Protein AF-A0A960JJ74-F1 (afdb_monomer)

Foldseek 3Di:
DEAQPAQQQLVQRLLCVLVVHPYGHDDDPPFDFDQDPVRDTHHGQPDPVRVVSVCVRSQKDKDQCLPPALLNVVVVCLQFQKKKAKFAQAGLVRAGHPRRDIGIWMWRDKDADSHQQGMKTWIWRNHPPIDIDIDGNVVSCVRGVRRRSMMMHHPVRNPDDD

pLDDT: mean 90.68, std 10.42, range [37.66, 98.12]

Structure (mmCIF, N/CA/C/O backbone):
data_AF-A0A960JJ74-F1
#
_entry.id   AF-A0A960JJ74-F1
#
loop_
_atom_site.group_PDB
_atom_site.id
_atom_site.type_symbol
_atom_site.label_atom_id
_atom_site.label_alt_id
_atom_site.label_comp_id
_atom_site.label_asym_id
_atom_site.label_entity_id
_atom_site.label_seq_id
_atom_site.pdbx_PDB_ins_code
_atom_site.Cartn_x
_atom_site.Cartn_y
_atom_site.Cartn_z
_atom_site.occupancy
_atom_site.B_iso_or_equiv
_atom_site.auth_seq_id
_atom_site.auth_comp_id
_atom_site.auth_asym_id
_atom_site.auth_atom_id
_atom_site.pdbx_PDB_model_num
ATOM 1 N N . LEU A 1 1 ? 6.345 -14.821 4.541 1.00 76.38 1 LEU A N 1
ATOM 2 C CA . LEU A 1 1 ? 6.332 -13.361 4.277 1.00 76.38 1 LEU A CA 1
ATOM 3 C C . LEU A 1 1 ? 7.270 -13.104 3.105 1.00 76.38 1 LEU A C 1
ATOM 5 O O . LEU A 1 1 ? 8.363 -13.658 3.123 1.00 76.38 1 LEU A O 1
ATOM 9 N N . VAL A 1 2 ? 6.835 -12.361 2.086 1.00 85.38 2 VAL A N 1
ATOM 10 C CA . VAL A 1 2 ? 7.604 -12.151 0.843 1.00 85.38 2 VAL A CA 1
ATOM 11 C C . VAL A 1 2 ? 8.464 -10.902 0.975 1.00 85.38 2 VAL A C 1
ATOM 13 O O . VAL A 1 2 ? 7.924 -9.817 1.129 1.00 85.38 2 VAL A O 1
ATOM 16 N N . ARG A 1 3 ? 9.789 -11.043 0.895 1.00 89.75 3 ARG A N 1
ATOM 17 C CA . ARG A 1 3 ? 10.733 -9.920 1.021 1.00 89.75 3 ARG A CA 1
ATOM 18 C C . ARG A 1 3 ? 10.862 -9.149 -0.289 1.00 89.75 3 ARG A C 1
ATOM 20 O O . ARG A 1 3 ? 10.840 -9.757 -1.359 1.00 89.75 3 ARG A O 1
ATOM 27 N N . ALA A 1 4 ? 11.041 -7.832 -0.202 1.00 87.31 4 ALA A N 1
ATOM 28 C CA . ALA A 1 4 ? 11.396 -7.028 -1.365 1.00 87.31 4 ALA A CA 1
ATOM 29 C C . ALA A 1 4 ? 12.768 -7.477 -1.904 1.00 87.31 4 ALA A C 1
ATOM 31 O O . ALA A 1 4 ? 13.688 -7.671 -1.105 1.00 87.31 4 ALA A O 1
ATOM 32 N N . PRO A 1 5 ? 12.927 -7.637 -3.230 1.00 85.56 5 PRO A N 1
ATOM 33 C CA . PRO A 1 5 ? 14.220 -7.968 -3.827 1.00 85.56 5 PRO A CA 1
ATOM 34 C C . PRO A 1 5 ? 15.323 -6.937 -3.533 1.00 85.56 5 PRO A C 1
ATOM 36 O O . PRO A 1 5 ? 16.489 -7.298 -3.437 1.00 85.56 5 PRO A O 1
ATOM 39 N N . ASP A 1 6 ? 14.948 -5.662 -3.404 1.00 86.56 6 ASP A N 1
ATOM 40 C CA . ASP A 1 6 ? 15.798 -4.542 -2.989 1.00 86.56 6 ASP A CA 1
ATOM 41 C C . ASP A 1 6 ? 14.915 -3.408 -2.415 1.00 86.56 6 ASP A C 1
ATOM 43 O O . ASP A 1 6 ? 13.682 -3.515 -2.473 1.00 86.56 6 ASP A O 1
ATOM 47 N N . PRO A 1 7 ? 15.498 -2.327 -1.854 1.00 85.06 7 PRO A N 1
ATOM 48 C CA . PRO A 1 7 ? 14.737 -1.240 -1.234 1.00 85.06 7 PRO A CA 1
ATOM 49 C C . PRO A 1 7 ? 13.720 -0.530 -2.141 1.00 85.06 7 PRO A C 1
ATOM 51 O O . PRO A 1 7 ? 12.770 0.051 -1.623 1.00 85.06 7 PRO A O 1
ATOM 54 N N . TYR A 1 8 ? 13.882 -0.592 -3.464 1.00 87.50 8 TYR A N 1
ATOM 55 C CA . TYR A 1 8 ? 13.081 0.147 -4.444 1.00 87.50 8 TYR A CA 1
ATOM 56 C C . TYR A 1 8 ? 11.942 -0.685 -5.036 1.00 87.50 8 TYR A C 1
ATOM 58 O O . TYR A 1 8 ? 11.037 -0.153 -5.674 1.00 87.50 8 TYR A O 1
ATOM 66 N N . ARG A 1 9 ? 11.956 -2.002 -4.806 1.00 91.44 9 ARG A N 1
ATOM 67 C CA . ARG A 1 9 ? 10.943 -2.948 -5.295 1.00 91.44 9 ARG A CA 1
ATOM 68 C C . ARG A 1 9 ? 9.963 -3.390 -4.207 1.00 91.44 9 ARG A C 1
ATOM 70 O O . ARG A 1 9 ? 9.542 -4.547 -4.170 1.00 91.44 9 ARG A O 1
ATOM 77 N N . CYS A 1 10 ? 9.558 -2.468 -3.332 1.00 93.88 10 CYS A N 1
ATOM 78 C CA . CYS A 1 10 ? 8.532 -2.726 -2.316 1.00 93.88 10 CYS A CA 1
ATOM 79 C C . CYS A 1 10 ? 7.187 -3.149 -2.930 1.00 93.88 10 CYS A C 1
ATOM 81 O O . CYS A 1 10 ? 6.534 -4.053 -2.408 1.00 93.88 10 CYS A O 1
ATOM 83 N N . TRP A 1 11 ? 6.830 -2.592 -4.093 1.00 95.31 11 TRP A N 1
ATOM 84 C CA . TRP A 1 11 ? 5.650 -2.967 -4.880 1.00 95.31 11 TRP A CA 1
ATOM 85 C C . TRP A 1 11 ? 5.609 -4.465 -5.212 1.00 95.31 11 TRP A C 1
ATOM 87 O O . TRP A 1 11 ? 4.545 -5.081 -5.163 1.00 95.31 11 TRP A O 1
ATOM 97 N N . ALA A 1 12 ? 6.763 -5.077 -5.499 1.00 95.12 12 ALA A N 1
ATOM 98 C CA . ALA A 1 12 ? 6.837 -6.468 -5.936 1.00 95.12 12 ALA A CA 1
ATOM 99 C C . ALA A 1 12 ? 6.461 -7.425 -4.804 1.00 95.12 12 ALA A C 1
ATOM 101 O O . ALA A 1 12 ? 5.704 -8.377 -4.991 1.00 95.12 12 ALA A O 1
ATOM 102 N N . ALA A 1 13 ? 6.985 -7.161 -3.612 1.00 95.38 13 ALA A N 1
ATOM 103 C CA . ALA A 1 13 ? 6.743 -7.975 -2.435 1.00 95.38 13 ALA A CA 1
ATOM 104 C C . ALA A 1 13 ? 5.393 -7.678 -1.772 1.00 95.38 13 ALA A C 1
ATOM 106 O O . ALA A 1 13 ? 4.677 -8.614 -1.413 1.00 95.38 13 ALA A O 1
ATOM 107 N N . SER A 1 14 ? 5.003 -6.404 -1.668 1.00 96.75 14 SER A N 1
ATOM 108 C CA . SER A 1 14 ? 3.684 -6.023 -1.149 1.00 96.75 14 SER A CA 1
ATOM 109 C C . SER A 1 14 ? 2.559 -6.528 -2.048 1.00 96.75 14 SER A C 1
ATOM 111 O O . SER A 1 14 ? 1.601 -7.112 -1.545 1.00 96.75 14 SER A O 1
ATOM 113 N N . GLY A 1 15 ? 2.706 -6.419 -3.373 1.00 96.69 15 GLY A N 1
ATOM 114 C CA . GLY A 1 15 ? 1.743 -6.976 -4.319 1.00 96.69 15 GLY A CA 1
ATOM 115 C C . GLY A 1 15 ? 1.657 -8.501 -4.230 1.00 96.69 15 GLY A C 1
ATOM 116 O O . GLY A 1 15 ? 0.562 -9.053 -4.165 1.00 96.69 15 GLY A O 1
ATOM 117 N N . ALA A 1 16 ? 2.795 -9.199 -4.140 1.00 95.50 16 ALA A N 1
ATOM 118 C CA . ALA A 1 16 ? 2.809 -10.649 -3.942 1.00 95.50 16 ALA A CA 1
ATOM 119 C C . ALA A 1 16 ? 2.091 -11.055 -2.649 1.00 95.50 16 ALA A C 1
ATOM 121 O O . ALA A 1 16 ? 1.278 -11.978 -2.651 1.00 95.50 16 ALA A O 1
ATOM 122 N N . MET A 1 17 ? 2.344 -10.336 -1.556 1.00 94.69 17 MET A N 1
ATOM 123 C CA . MET A 1 17 ? 1.716 -10.602 -0.269 1.00 94.69 17 MET A CA 1
ATOM 124 C C . MET A 1 17 ? 0.216 -10.287 -0.265 1.00 94.69 17 MET A C 1
ATOM 126 O O . MET A 1 17 ? -0.558 -11.055 0.318 1.00 94.69 17 MET A O 1
ATOM 130 N N . LEU A 1 18 ? -0.212 -9.218 -0.942 1.00 96.06 18 LEU A N 1
ATOM 131 C CA . LEU A 1 18 ? -1.630 -8.936 -1.152 1.00 96.06 18 LEU A CA 1
ATOM 132 C C . LEU A 1 18 ? -2.309 -10.082 -1.913 1.00 96.06 18 LEU A C 1
ATOM 134 O O . LEU A 1 18 ? -3.371 -10.529 -1.499 1.00 96.06 18 LEU A O 1
ATOM 138 N N . LEU A 1 19 ? -1.673 -10.602 -2.964 1.00 94.44 19 LEU A N 1
ATOM 139 C CA . LEU A 1 19 ? -2.195 -11.696 -3.795 1.00 94.44 19 LEU A CA 1
ATOM 140 C C . LEU A 1 19 ? -2.001 -13.100 -3.196 1.00 94.44 19 LEU A C 1
ATOM 142 O O . LEU A 1 19 ? -2.348 -14.085 -3.842 1.00 94.44 19 LEU A O 1
ATOM 146 N N . GLY A 1 20 ? -1.389 -13.224 -2.013 1.00 92.12 20 GLY A N 1
ATOM 147 C CA . GLY A 1 20 ? -1.101 -14.526 -1.399 1.00 92.12 20 GLY A CA 1
ATOM 148 C C . GLY A 1 20 ? -0.064 -15.374 -2.144 1.00 92.12 20 GLY A C 1
ATOM 149 O O . GLY A 1 20 ? -0.061 -16.593 -2.005 1.00 92.12 20 GLY A O 1
ATOM 150 N N . ARG A 1 21 ? 0.823 -14.753 -2.925 1.00 92.50 21 ARG A N 1
ATOM 151 C CA . ARG A 1 21 ? 1.902 -15.434 -3.654 1.00 92.50 21 ARG A CA 1
ATOM 152 C C . ARG A 1 21 ? 3.136 -15.621 -2.769 1.00 92.50 21 ARG A C 1
ATOM 154 O O . ARG A 1 21 ? 3.401 -14.818 -1.879 1.00 92.50 21 ARG A O 1
ATOM 161 N N . GLY A 1 22 ? 3.911 -16.673 -3.040 1.00 90.88 22 GLY A N 1
ATOM 162 C CA . GLY A 1 22 ? 5.142 -16.995 -2.302 1.00 90.88 22 GLY A CA 1
ATOM 163 C C . GLY A 1 22 ? 6.399 -16.253 -2.774 1.00 90.88 22 GLY A C 1
ATOM 164 O O . GLY A 1 22 ? 7.404 -16.268 -2.068 1.00 90.88 22 GLY A O 1
ATOM 165 N N . ALA A 1 23 ? 6.351 -15.595 -3.936 1.00 92.62 23 ALA A N 1
ATOM 166 C CA . ALA A 1 23 ? 7.496 -14.932 -4.561 1.00 92.62 23 ALA A CA 1
ATOM 167 C C . ALA A 1 23 ? 7.150 -13.496 -5.002 1.00 92.62 23 ALA A C 1
ATOM 169 O O . ALA A 1 23 ? 5.986 -13.246 -5.332 1.00 92.62 23 ALA A O 1
ATOM 170 N N . PRO A 1 24 ? 8.128 -12.564 -5.023 1.00 94.56 24 PRO A N 1
ATOM 171 C CA . PRO A 1 24 ? 7.916 -11.194 -5.487 1.00 94.56 24 PRO A CA 1
ATOM 172 C C . PRO A 1 24 ? 7.370 -11.142 -6.915 1.00 94.56 24 PRO A C 1
ATOM 174 O O . PRO A 1 24 ? 7.723 -11.965 -7.758 1.00 94.56 24 PRO A O 1
ATOM 177 N N . LEU A 1 25 ? 6.528 -10.148 -7.190 1.00 94.81 25 LEU A N 1
ATOM 178 C CA . LEU A 1 25 ? 5.998 -9.923 -8.530 1.00 94.81 25 LEU A CA 1
ATOM 179 C C . LEU A 1 25 ? 7.092 -9.474 -9.506 1.00 94.81 25 LEU A C 1
ATOM 181 O O . LEU A 1 25 ? 8.035 -8.769 -9.144 1.00 94.81 25 LEU A O 1
ATOM 185 N N . SER A 1 26 ? 6.939 -9.865 -10.768 1.00 92.62 26 SER A N 1
ATOM 186 C CA . SER A 1 26 ? 7.743 -9.346 -11.870 1.00 92.62 26 SER A CA 1
ATOM 187 C C . SER A 1 26 ? 7.240 -7.970 -12.303 1.00 92.62 26 SER A C 1
ATOM 189 O O . SER A 1 26 ? 6.129 -7.557 -11.964 1.00 92.62 26 SER A O 1
ATOM 191 N N . ARG A 1 27 ? 8.047 -7.250 -13.089 1.00 91.62 27 ARG A N 1
ATOM 192 C CA . ARG A 1 27 ? 7.577 -6.010 -13.713 1.00 91.62 27 ARG A CA 1
ATOM 193 C C . ARG A 1 27 ? 6.375 -6.290 -14.605 1.00 91.62 27 ARG A C 1
ATOM 195 O O . ARG A 1 27 ? 6.302 -7.326 -15.265 1.00 91.62 27 ARG A O 1
ATOM 202 N N . THR A 1 28 ? 5.466 -5.332 -14.609 1.00 91.56 28 THR A N 1
ATOM 203 C CA . THR A 1 28 ? 4.202 -5.409 -15.325 1.00 91.56 28 THR A CA 1
ATOM 204 C C . THR A 1 28 ? 4.302 -4.667 -16.658 1.00 91.56 28 THR A C 1
ATOM 206 O O . THR A 1 28 ? 4.709 -3.504 -16.659 1.00 91.56 28 THR A O 1
ATOM 209 N N . PRO A 1 29 ? 3.924 -5.282 -17.792 1.00 92.94 29 PRO A N 1
ATOM 210 C CA . PRO A 1 29 ? 3.804 -4.583 -19.069 1.00 92.94 29 PRO A CA 1
ATOM 211 C C . PRO A 1 29 ? 2.889 -3.351 -18.980 1.00 92.94 29 PRO A C 1
ATOM 213 O O . PRO A 1 29 ? 1.822 -3.405 -18.377 1.00 92.94 29 PRO A O 1
ATOM 216 N N . GLY A 1 30 ? 3.304 -2.232 -19.579 1.00 93.50 30 GLY A N 1
ATOM 217 C CA . GLY A 1 30 ? 2.522 -0.986 -19.613 1.00 93.50 30 GLY A CA 1
ATOM 218 C C . GLY A 1 30 ? 2.532 -0.155 -18.321 1.00 93.50 30 GLY A C 1
ATOM 219 O O . GLY A 1 30 ? 2.033 0.975 -18.331 1.00 93.50 30 GLY A O 1
ATOM 220 N N . VAL A 1 31 ? 3.122 -0.675 -17.240 1.00 96.31 31 VAL A N 1
ATOM 221 C CA . VAL A 1 31 ? 3.399 0.063 -16.001 1.00 96.31 31 VAL A CA 1
ATOM 222 C C . VAL A 1 31 ? 4.769 0.726 -16.107 1.00 96.31 31 VAL A C 1
ATOM 224 O O . VAL A 1 31 ? 5.767 0.088 -16.442 1.00 96.31 31 VAL A O 1
ATOM 227 N N . ASN A 1 32 ? 4.810 2.015 -15.799 1.00 95.31 32 ASN A N 1
ATOM 228 C CA . ASN A 1 32 ? 6.024 2.808 -15.747 1.00 95.31 32 ASN A CA 1
ATOM 229 C C . ASN A 1 32 ? 6.798 2.479 -14.468 1.00 95.31 32 ASN A C 1
ATOM 231 O O . ASN A 1 32 ? 6.260 2.541 -13.359 1.00 95.31 32 ASN A O 1
ATOM 235 N N . PHE A 1 33 ? 8.075 2.155 -14.638 1.00 93.38 33 PHE A N 1
ATOM 236 C CA . PHE A 1 33 ? 9.024 1.982 -13.547 1.00 93.38 33 PHE A CA 1
ATOM 237 C C . PHE A 1 33 ? 10.063 3.092 -13.623 1.00 93.38 33 PHE A C 1
ATOM 239 O O . PHE A 1 33 ? 10.545 3.437 -14.700 1.00 93.38 33 PHE A O 1
ATOM 246 N N . GLU A 1 34 ? 10.391 3.644 -12.468 1.00 88.94 34 GLU A N 1
ATOM 247 C CA . GLU A 1 34 ? 11.366 4.704 -12.315 1.00 88.94 34 GLU A CA 1
ATOM 248 C C . GLU A 1 34 ? 12.783 4.144 -12.432 1.00 88.94 34 GLU A C 1
ATOM 250 O O . GLU A 1 34 ? 13.144 3.110 -11.846 1.00 88.94 34 GLU A O 1
ATOM 255 N N . THR A 1 35 ? 13.594 4.881 -13.183 1.00 82.19 35 THR A N 1
ATOM 256 C CA . THR A 1 35 ? 15.040 4.716 -13.240 1.00 82.19 35 THR A CA 1
ATOM 257 C C . THR A 1 35 ? 15.654 5.681 -12.246 1.00 82.19 35 THR A C 1
ATOM 259 O O . THR A 1 35 ? 15.479 6.893 -12.358 1.00 82.19 35 THR A O 1
ATOM 262 N N . GLN A 1 36 ? 16.385 5.156 -11.273 1.00 71.06 36 GLN A N 1
ATOM 263 C CA . GLN A 1 36 ? 17.130 6.000 -10.353 1.00 71.06 36 GLN A CA 1
ATOM 264 C C . GLN A 1 36 ? 18.309 6.683 -11.048 1.00 71.06 36 GLN A C 1
ATOM 266 O O . GLN A 1 36 ? 18.812 6.159 -12.044 1.00 71.06 36 GLN A O 1
ATOM 271 N N . PRO A 1 37 ? 18.842 7.777 -10.473 1.00 68.88 37 PRO A N 1
ATOM 272 C CA . PRO A 1 37 ? 20.053 8.427 -10.979 1.00 68.88 37 PRO A CA 1
ATOM 273 C C . PRO A 1 37 ? 21.256 7.481 -11.129 1.00 68.88 37 PRO A C 1
ATOM 275 O O . PRO A 1 37 ? 22.096 7.68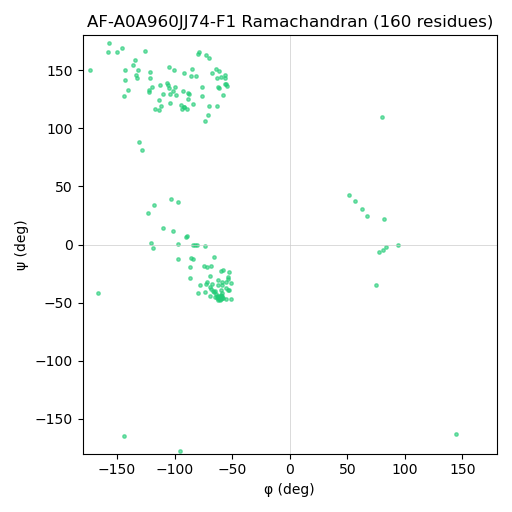1 -11.997 1.00 68.88 37 PRO A O 1
ATOM 278 N N . SER A 1 38 ? 21.320 6.418 -10.320 1.00 69.75 38 SER A N 1
ATOM 279 C CA . SER A 1 38 ? 22.335 5.358 -10.395 1.00 69.75 38 SER A CA 1
ATOM 280 C C . SER A 1 38 ? 22.165 4.396 -11.583 1.00 69.75 38 SER A C 1
ATOM 282 O O . SER A 1 38 ? 22.944 3.457 -11.723 1.00 69.75 38 SER A O 1
ATOM 284 N N . GLY A 1 39 ? 21.129 4.571 -12.409 1.00 71.31 39 GLY A N 1
ATOM 285 C CA . GLY A 1 39 ? 20.754 3.661 -13.497 1.00 71.31 39 GLY A CA 1
ATOM 286 C C . GLY A 1 39 ? 19.946 2.441 -13.042 1.00 71.31 39 GLY A C 1
ATOM 287 O O . GLY A 1 39 ? 19.464 1.672 -13.874 1.00 71.31 39 GLY A O 1
ATOM 288 N N . VAL A 1 40 ? 19.749 2.257 -11.731 1.00 72.94 40 VAL A N 1
ATOM 289 C CA . VAL A 1 40 ? 18.935 1.162 -11.194 1.00 72.94 40 VAL A CA 1
ATOM 290 C C . VAL A 1 40 ? 17.463 1.430 -11.489 1.00 72.94 40 VAL A C 1
ATOM 292 O O . VAL A 1 40 ? 16.842 2.325 -10.916 1.00 72.94 40 VAL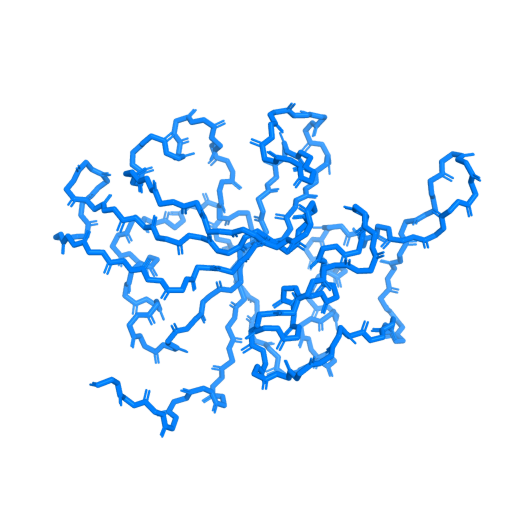 A O 1
ATOM 295 N N . VAL A 1 41 ? 16.881 0.617 -12.365 1.00 75.06 41 VAL A N 1
ATOM 296 C CA . VAL A 1 41 ? 15.436 0.613 -12.607 1.00 75.06 41 VAL A CA 1
ATOM 297 C C . VAL A 1 41 ? 14.779 -0.269 -11.551 1.00 75.06 41 VAL A C 1
ATOM 299 O O . VAL A 1 41 ? 15.076 -1.464 -11.459 1.00 75.06 41 VAL A O 1
ATOM 302 N N . GLY A 1 42 ? 13.871 0.277 -10.750 1.00 80.25 42 GLY A N 1
ATOM 303 C CA . GLY A 1 42 ? 13.305 -0.499 -9.644 1.00 80.25 42 GLY A CA 1
ATOM 304 C C . GLY A 1 42 ? 12.071 0.107 -9.007 1.00 80.25 42 GLY A C 1
ATOM 305 O O . GLY A 1 42 ? 11.125 -0.639 -8.752 1.00 80.25 42 GLY A O 1
ATOM 306 N N . GLY A 1 43 ? 12.069 1.427 -8.807 1.00 87.50 43 GLY A N 1
ATOM 307 C CA . GLY A 1 43 ? 10.902 2.153 -8.311 1.00 87.50 43 GLY A CA 1
ATOM 308 C C . GLY A 1 43 ? 9.728 2.007 -9.271 1.00 87.50 43 GLY A C 1
ATOM 309 O O . GLY A 1 43 ? 9.921 1.824 -10.471 1.00 87.50 43 GLY A O 1
ATOM 310 N N . ILE A 1 44 ? 8.510 2.038 -8.753 1.00 91.88 44 ILE A N 1
ATOM 311 C CA . ILE A 1 44 ? 7.303 2.152 -9.574 1.00 91.88 44 ILE A CA 1
ATOM 312 C C . ILE A 1 44 ? 6.859 3.612 -9.534 1.00 91.88 44 ILE A C 1
ATOM 314 O O . ILE A 1 44 ? 6.871 4.199 -8.456 1.00 91.88 44 ILE A O 1
ATOM 318 N N . ASP A 1 45 ? 6.484 4.190 -10.678 1.00 92.75 45 ASP A N 1
ATOM 319 C CA . ASP A 1 45 ? 5.869 5.524 -10.698 1.00 92.75 45 ASP A CA 1
ATOM 320 C C . ASP A 1 45 ? 4.543 5.451 -9.934 1.00 92.75 45 ASP A C 1
ATOM 322 O O . ASP A 1 45 ? 3.638 4.690 -10.285 1.00 92.75 45 ASP A O 1
ATOM 326 N N . ASN A 1 46 ? 4.444 6.236 -8.866 1.00 92.06 46 ASN A N 1
ATOM 327 C CA . ASN A 1 46 ? 3.345 6.151 -7.910 1.00 92.06 46 ASN A CA 1
ATOM 328 C C . ASN A 1 46 ? 2.148 7.036 -8.267 1.00 92.06 46 ASN A C 1
ATOM 330 O O . ASN A 1 46 ? 1.205 7.152 -7.478 1.00 92.06 46 ASN A O 1
ATOM 334 N N . SER A 1 47 ? 2.152 7.665 -9.444 1.00 94.62 47 SER A N 1
ATOM 335 C CA . SER A 1 47 ? 1.000 8.399 -9.950 1.00 94.62 47 SER A CA 1
ATOM 336 C C . SER A 1 47 ? -0.237 7.500 -10.015 1.00 94.62 47 SER A C 1
ATOM 338 O O . SER A 1 47 ? -0.173 6.318 -10.355 1.00 94.62 47 SER A O 1
ATOM 340 N N . HIS A 1 48 ? -1.406 8.072 -9.710 1.00 95.50 48 HIS A N 1
ATOM 341 C CA . HIS A 1 48 ? -2.675 7.333 -9.726 1.00 95.50 48 HIS A CA 1
ATOM 342 C C . HIS A 1 48 ? -2.928 6.620 -11.059 1.00 95.50 48 HIS A C 1
ATOM 344 O O . HIS A 1 48 ? -3.410 5.493 -11.069 1.00 95.50 48 HIS A O 1
ATOM 350 N N . ALA A 1 49 ? -2.586 7.253 -12.184 1.00 96.94 49 ALA A N 1
ATOM 351 C CA . ALA A 1 49 ? -2.769 6.657 -13.503 1.00 96.94 49 ALA A CA 1
ATOM 352 C C . ALA A 1 49 ? -1.881 5.420 -13.707 1.00 96.94 49 ALA A C 1
ATOM 354 O O . ALA A 1 49 ? -2.341 4.421 -14.254 1.00 96.94 49 ALA A O 1
ATOM 355 N N . ASN A 1 50 ? -0.624 5.461 -13.259 1.00 97.31 50 ASN A N 1
ATOM 356 C CA . ASN A 1 50 ? 0.285 4.332 -13.400 1.00 97.31 50 ASN A CA 1
ATOM 357 C C . ASN A 1 50 ? -0.059 3.183 -12.442 1.00 97.31 50 ASN A C 1
ATOM 359 O O . ASN A 1 50 ? -0.077 2.016 -12.835 1.00 97.31 50 ASN A O 1
ATOM 363 N N . MET A 1 51 ? -0.409 3.521 -11.203 1.00 97.44 51 MET A N 1
ATOM 364 C CA . MET A 1 51 ? -0.787 2.540 -10.189 1.00 97.44 51 MET A CA 1
ATOM 365 C C . MET A 1 51 ? -2.130 1.863 -10.483 1.00 97.44 51 MET A C 1
ATOM 367 O O . MET A 1 51 ? -2.304 0.699 -10.126 1.00 97.44 51 MET A O 1
ATOM 371 N N . GLN A 1 52 ? -3.040 2.526 -11.208 1.00 98.12 52 GLN A N 1
ATOM 372 C CA . GLN A 1 52 ? -4.241 1.875 -11.735 1.00 98.12 52 GLN A CA 1
ATOM 373 C C . GLN A 1 52 ? -3.880 0.765 -12.732 1.00 98.12 52 GLN A C 1
ATOM 375 O O . GLN A 1 52 ? -4.361 -0.349 -12.579 1.00 98.12 52 GLN A O 1
ATOM 380 N N . LYS A 1 53 ? -2.957 1.009 -13.675 1.00 98.00 53 LYS A N 1
ATOM 381 C CA . LYS A 1 53 ? -2.495 -0.033 -14.616 1.00 98.00 53 LYS A CA 1
ATOM 382 C C . LYS A 1 53 ? -1.875 -1.229 -13.893 1.00 98.00 53 LYS A C 1
ATOM 384 O O . LYS A 1 53 ? -2.068 -2.374 -14.296 1.00 98.00 53 LYS A O 1
ATOM 389 N N . PHE A 1 54 ? -1.118 -0.964 -12.824 1.00 97.69 54 PHE A N 1
ATOM 390 C CA . PHE A 1 54 ? -0.560 -2.016 -11.976 1.00 97.69 54 PHE A CA 1
ATOM 391 C C . PHE A 1 54 ? -1.663 -2.847 -11.315 1.00 97.69 54 PHE A C 1
ATOM 393 O O . PHE A 1 54 ? -1.580 -4.075 -11.314 1.00 97.69 54 PHE A O 1
ATOM 400 N N . ALA A 1 55 ? -2.690 -2.186 -10.776 1.00 97.62 55 ALA A N 1
ATOM 401 C CA . ALA A 1 55 ? -3.831 -2.855 -10.171 1.00 97.62 55 ALA A CA 1
ATOM 402 C C . ALA A 1 55 ? -4.592 -3.710 -11.198 1.00 97.62 55 ALA A C 1
ATOM 404 O O . ALA A 1 55 ? -4.810 -4.895 -10.948 1.00 97.62 55 ALA A O 1
ATOM 405 N N . ASP A 1 56 ? -4.890 -3.144 -12.370 1.00 97.12 56 ASP A N 1
ATOM 406 C CA . ASP A 1 56 ? -5.623 -3.807 -13.452 1.00 97.12 56 ASP A CA 1
ATOM 407 C C . ASP A 1 56 ? -4.913 -5.085 -13.915 1.00 97.12 56 ASP A C 1
ATOM 409 O O . ASP A 1 56 ? -5.532 -6.140 -14.016 1.00 97.12 56 ASP A O 1
ATOM 413 N N . TYR A 1 57 ? -3.593 -5.033 -14.123 1.00 97.06 57 TYR A N 1
ATOM 414 C CA . TYR A 1 57 ? -2.824 -6.200 -14.567 1.00 97.06 57 TYR A CA 1
ATOM 415 C C . TYR A 1 57 ? -2.849 -7.373 -13.576 1.00 97.06 57 TYR A C 1
ATOM 417 O O . TYR A 1 57 ? -2.718 -8.532 -13.970 1.00 97.06 57 TYR A O 1
ATOM 425 N N . TYR A 1 58 ? -2.967 -7.085 -12.279 1.00 95.88 58 TYR A N 1
ATOM 426 C CA . TYR A 1 58 ? -2.965 -8.099 -11.227 1.00 95.88 58 TYR A CA 1
ATOM 427 C C . TYR A 1 58 ? -4.363 -8.439 -10.690 1.00 95.88 58 TYR A C 1
ATOM 429 O O . TYR A 1 58 ? -4.458 -9.130 -9.669 1.00 95.88 58 TYR A O 1
ATOM 437 N N . ASP A 1 59 ? -5.433 -7.996 -11.357 1.00 95.12 59 ASP A N 1
ATOM 438 C CA . ASP A 1 59 ? -6.822 -8.119 -10.894 1.00 95.12 59 ASP A CA 1
ATOM 439 C C . ASP A 1 59 ? -7.018 -7.588 -9.457 1.00 95.12 59 ASP A C 1
ATOM 441 O O . ASP A 1 59 ? -7.656 -8.220 -8.601 1.00 95.12 59 ASP A O 1
ATOM 445 N N . MET A 1 60 ? -6.399 -6.449 -9.154 1.00 96.62 60 MET A N 1
ATOM 446 C CA . MET A 1 60 ? -6.601 -5.719 -7.907 1.00 96.62 60 MET A CA 1
ATOM 447 C C . MET A 1 60 ? -7.556 -4.554 -8.145 1.00 96.62 60 MET A C 1
ATOM 449 O O . MET A 1 60 ? -7.550 -3.930 -9.202 1.00 96.62 60 MET A O 1
ATOM 453 N N . THR A 1 61 ? -8.302 -4.184 -7.113 1.00 96.88 61 THR A N 1
ATOM 454 C CA . THR A 1 61 ? -8.984 -2.892 -7.089 1.00 96.88 61 THR A CA 1
ATOM 455 C C . THR A 1 61 ? -8.086 -1.878 -6.402 1.00 96.88 61 THR A C 1
ATOM 457 O O . THR A 1 61 ? -7.594 -2.151 -5.308 1.00 96.88 61 THR A O 1
ATOM 460 N N . MET A 1 62 ? -7.908 -0.703 -7.009 1.00 97.12 62 MET A N 1
ATOM 461 C CA . MET A 1 62 ? -7.283 0.460 -6.379 1.00 97.12 62 MET A CA 1
ATOM 462 C C . MET A 1 62 ? -8.347 1.508 -6.043 1.00 97.12 62 MET A C 1
ATOM 464 O O . MET A 1 62 ? -9.230 1.793 -6.848 1.00 97.12 62 MET A O 1
ATOM 468 N N . ILE A 1 63 ? -8.236 2.122 -4.868 1.00 95.62 63 ILE A N 1
ATOM 469 C CA . ILE A 1 63 ? -9.009 3.301 -4.479 1.00 95.62 63 ILE A CA 1
ATOM 470 C C . ILE A 1 63 ? -8.041 4.453 -4.196 1.00 95.62 63 ILE A C 1
ATOM 472 O O . ILE A 1 63 ? -7.035 4.276 -3.502 1.00 95.62 63 ILE A O 1
ATOM 476 N N . LYS A 1 64 ? -8.372 5.647 -4.703 1.00 94.50 64 LYS A N 1
ATOM 477 C CA . LYS A 1 64 ? -7.760 6.913 -4.271 1.00 94.50 64 LYS A CA 1
ATOM 478 C C . LYS A 1 64 ? -8.309 7.249 -2.886 1.00 94.50 64 LYS A C 1
ATOM 480 O O . LYS A 1 64 ? -9.494 7.549 -2.750 1.00 94.50 64 LYS A O 1
ATOM 485 N N . ALA A 1 65 ? -7.490 7.073 -1.859 1.00 90.62 65 ALA A N 1
ATOM 486 C CA . ALA A 1 65 ? -7.956 6.954 -0.480 1.00 90.62 65 ALA A CA 1
ATOM 487 C C . ALA A 1 65 ? -7.321 8.002 0.445 1.00 90.62 65 ALA A C 1
ATOM 489 O O . ALA A 1 65 ? -7.216 7.783 1.656 1.00 90.62 65 ALA A O 1
ATOM 490 N N . GLU A 1 66 ? -6.916 9.161 -0.092 1.00 89.25 66 GLU A N 1
ATOM 491 C CA . GLU A 1 66 ? -6.220 10.205 0.675 1.00 89.25 66 GLU A CA 1
ATOM 492 C C . GLU A 1 66 ? -6.982 10.620 1.947 1.00 89.25 66 GLU A C 1
ATOM 494 O O . GLU A 1 66 ? -6.369 10.952 2.968 1.00 89.25 66 GLU A O 1
ATOM 499 N N . TYR A 1 67 ? -8.312 10.519 1.891 1.00 84.50 67 TYR A N 1
ATOM 500 C CA . TYR A 1 67 ?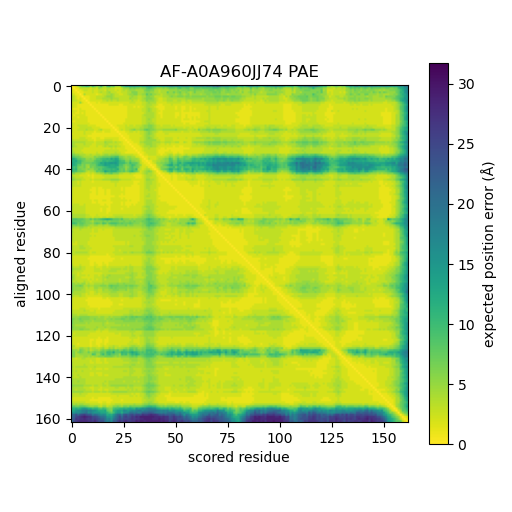 -9.246 10.908 2.945 1.00 84.50 67 TYR A CA 1
ATOM 501 C C . TYR A 1 67 ? -9.945 9.731 3.641 1.00 84.50 67 TYR A C 1
ATOM 503 O O . TYR A 1 67 ? -10.924 9.954 4.348 1.00 84.50 67 TYR A O 1
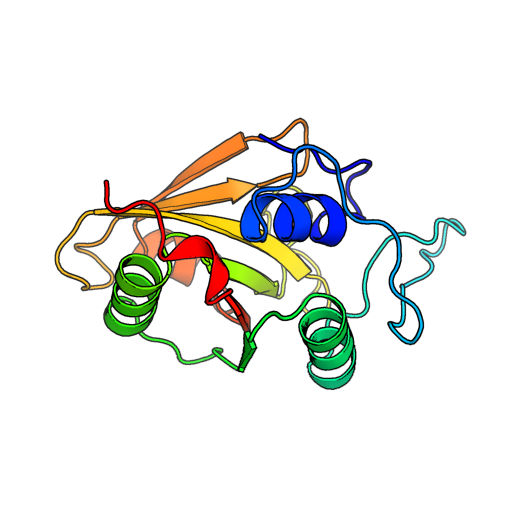ATOM 511 N N . PHE A 1 68 ? -9.472 8.490 3.471 1.00 92.12 68 PHE A N 1
ATOM 512 C CA . PHE A 1 68 ? -10.040 7.352 4.202 1.00 92.12 68 PHE A CA 1
ATOM 513 C C . PHE A 1 68 ? -9.951 7.571 5.717 1.00 92.12 68 PHE A C 1
ATOM 515 O O . PHE A 1 68 ? -8.882 7.864 6.268 1.00 92.12 68 PHE A O 1
ATOM 522 N N . SER A 1 69 ? -11.085 7.401 6.395 1.00 93.62 69 SER A N 1
ATOM 523 C CA . SER A 1 69 ? -11.134 7.369 7.852 1.00 93.62 69 SER A CA 1
ATOM 524 C C . SER A 1 69 ? -10.543 6.062 8.391 1.00 93.62 69 SER A C 1
ATOM 526 O O . SER A 1 69 ? -10.396 5.071 7.669 1.00 93.62 69 SER A O 1
ATOM 528 N N . CYS A 1 70 ? -10.214 6.044 9.686 1.00 95.94 70 CYS A N 1
ATOM 529 C CA . CYS A 1 70 ? -9.748 4.826 10.350 1.00 95.94 70 CYS A CA 1
ATOM 530 C C . CYS A 1 70 ? -10.803 3.711 10.253 1.00 95.94 70 CYS A C 1
ATOM 532 O O . CYS A 1 70 ? -10.487 2.602 9.823 1.00 95.94 70 CYS A O 1
ATOM 534 N N . LEU A 1 71 ? -12.068 4.040 10.534 1.00 96.50 71 LEU A N 1
ATOM 535 C CA . LEU A 1 71 ? -13.190 3.111 10.441 1.00 96.50 71 LEU A CA 1
ATOM 536 C C . LEU A 1 71 ? -13.371 2.541 9.028 1.00 96.50 71 LEU A C 1
ATOM 538 O O . LEU A 1 71 ? -13.561 1.334 8.885 1.00 96.50 71 LEU A O 1
ATOM 542 N N . GLN A 1 72 ? -13.275 3.370 7.981 1.00 95.44 72 GLN A N 1
ATOM 543 C CA . GLN A 1 72 ? -13.344 2.896 6.593 1.00 95.44 72 GLN A CA 1
ATOM 544 C C . GLN A 1 72 ? -12.210 1.914 6.293 1.00 95.44 72 GLN A C 1
ATOM 546 O O . GLN A 1 72 ? -12.458 0.822 5.789 1.00 95.44 72 GLN A O 1
ATOM 551 N N . LEU A 1 73 ? -10.974 2.260 6.663 1.00 95.31 73 LEU A N 1
ATOM 552 C CA . LEU A 1 73 ? -9.812 1.407 6.421 1.00 95.31 73 LEU A CA 1
ATOM 553 C C . LEU A 1 73 ? -9.929 0.051 7.136 1.00 95.31 73 LEU A C 1
ATOM 555 O O . LEU A 1 73 ? -9.669 -0.991 6.540 1.00 95.31 73 LEU A O 1
ATOM 559 N N . VAL A 1 74 ? -10.351 0.055 8.401 1.00 95.81 74 VAL A N 1
ATOM 560 C CA . VAL A 1 74 ? -10.562 -1.168 9.188 1.00 95.81 74 VAL A CA 1
ATOM 561 C C . VAL A 1 74 ? -11.719 -1.997 8.624 1.00 95.81 74 VAL A C 1
ATOM 563 O O . VAL A 1 74 ? -11.598 -3.215 8.523 1.00 95.81 74 VAL A O 1
ATOM 566 N N . THR A 1 75 ? -12.804 -1.354 8.187 1.00 94.88 75 THR A N 1
ATOM 567 C CA . THR A 1 75 ? -13.938 -2.031 7.540 1.00 94.88 75 THR A CA 1
ATOM 568 C C . THR A 1 75 ? -13.501 -2.755 6.269 1.00 94.88 75 THR A C 1
ATOM 570 O O . THR A 1 75 ? -13.826 -3.928 6.087 1.00 94.88 75 THR A O 1
ATOM 573 N N . GLU A 1 76 ? -12.722 -2.099 5.405 1.00 94.44 76 GLU A N 1
ATOM 574 C CA . GLU A 1 76 ? -12.209 -2.741 4.192 1.00 94.44 76 GLU A CA 1
ATOM 575 C C . GLU A 1 76 ? -11.198 -3.853 4.516 1.00 94.44 76 GLU A C 1
ATOM 577 O O . GLU A 1 76 ? -11.196 -4.893 3.853 1.00 94.44 76 GLU A O 1
ATOM 582 N N . LEU A 1 77 ? -10.394 -3.707 5.578 1.00 95.06 77 LEU A N 1
ATOM 583 C CA . LEU A 1 77 ? -9.517 -4.784 6.039 1.00 95.06 77 LEU A CA 1
ATOM 584 C C . LEU A 1 77 ? -10.332 -6.013 6.457 1.00 95.06 77 LEU A C 1
ATOM 586 O O . LEU A 1 77 ? -10.003 -7.118 6.035 1.00 95.06 77 LEU A O 1
ATOM 590 N N . TYR A 1 78 ? -11.401 -5.843 7.239 1.00 92.62 78 TYR A N 1
ATOM 591 C CA . TYR A 1 78 ? -12.270 -6.957 7.630 1.00 92.62 78 TYR A CA 1
ATOM 592 C C . TYR A 1 78 ? -12.948 -7.622 6.427 1.00 92.62 78 TYR A C 1
ATOM 594 O O . TYR A 1 78 ? -13.116 -8.839 6.412 1.00 92.62 78 TYR A O 1
ATOM 602 N N . ARG A 1 79 ? -13.305 -6.848 5.396 1.00 92.56 79 ARG A N 1
ATOM 603 C CA . ARG A 1 79 ? -13.957 -7.365 4.181 1.00 92.56 79 ARG A CA 1
ATOM 604 C C . ARG A 1 79 ? -13.028 -8.160 3.267 1.00 92.56 79 ARG A C 1
ATOM 606 O O . ARG A 1 79 ? -13.495 -9.083 2.597 1.00 92.56 79 ARG A O 1
ATOM 613 N N . TYR A 1 80 ? -11.751 -7.787 3.189 1.00 93.31 80 TYR A N 1
ATOM 614 C CA . TYR A 1 80 ? -10.813 -8.347 2.204 1.00 93.31 80 TYR A CA 1
ATOM 615 C C . TYR A 1 80 ? -9.610 -9.073 2.818 1.00 93.31 80 TYR A C 1
ATOM 617 O O . TYR A 1 80 ? -8.773 -9.614 2.093 1.00 93.31 80 TYR A O 1
ATOM 625 N N . GLY A 1 81 ? -9.494 -9.082 4.146 1.00 92.12 81 GLY A N 1
ATOM 626 C CA . GLY A 1 81 ? -8.444 -9.741 4.926 1.00 92.12 81 GLY A CA 1
ATOM 627 C C . GLY A 1 81 ? -7.083 -9.037 4.897 1.00 92.12 81 GLY A C 1
ATOM 628 O O . GLY A 1 81 ? -6.361 -9.051 5.892 1.00 92.12 81 GLY A O 1
ATOM 629 N N . ARG A 1 82 ? -6.702 -8.421 3.772 1.00 94.75 82 ARG A N 1
ATOM 630 C CA . ARG A 1 82 ? -5.452 -7.661 3.604 1.00 94.75 82 ARG A CA 1
ATOM 631 C C . ARG A 1 82 ? -5.693 -6.456 2.714 1.00 94.75 82 ARG A C 1
ATOM 633 O O . ARG A 1 82 ? -6.367 -6.576 1.693 1.00 94.75 82 ARG A O 1
ATOM 640 N N . LEU A 1 83 ? -5.060 -5.342 3.058 1.00 97.44 83 LEU A N 1
ATOM 641 C CA . LEU A 1 83 ? -5.024 -4.144 2.224 1.00 97.44 83 LEU A CA 1
ATOM 642 C C . LEU A 1 83 ? -3.573 -3.788 1.935 1.00 97.44 83 LEU A C 1
ATOM 644 O O . LEU A 1 83 ? -2.767 -3.712 2.858 1.00 97.44 83 LEU A O 1
ATOM 648 N N . MET A 1 84 ? -3.223 -3.541 0.680 1.00 98.00 84 MET A N 1
ATOM 649 C CA . MET A 1 84 ? -1.945 -2.909 0.365 1.00 98.00 84 MET A CA 1
ATOM 650 C C . MET A 1 84 ? -2.131 -1.397 0.414 1.00 98.00 84 MET A C 1
ATOM 652 O O . MET A 1 84 ? -3.069 -0.867 -0.177 1.00 98.00 84 MET A O 1
ATOM 656 N N . LEU A 1 85 ? -1.258 -0.707 1.136 1.00 97.75 85 LEU A N 1
ATOM 657 C CA . LEU A 1 85 ? -1.275 0.743 1.275 1.00 97.75 85 LEU A CA 1
ATOM 658 C C . LEU A 1 85 ? -0.076 1.306 0.527 1.00 97.75 85 LEU A C 1
ATOM 660 O O . LEU A 1 85 ? 1.048 0.864 0.766 1.00 97.75 85 LEU A O 1
ATOM 664 N N . ASN A 1 86 ? -0.311 2.291 -0.333 1.00 97.19 86 ASN A N 1
ATOM 665 C CA . ASN A 1 86 ? 0.750 3.166 -0.803 1.00 97.19 86 ASN A CA 1
ATOM 666 C C . ASN A 1 86 ? 0.818 4.393 0.113 1.00 97.19 86 ASN A C 1
ATOM 668 O O . ASN A 1 86 ? -0.155 5.145 0.216 1.00 97.19 86 ASN A O 1
ATOM 672 N N . ILE A 1 87 ? 1.952 4.578 0.786 1.00 95.75 87 ILE A N 1
ATOM 673 C CA . ILE A 1 87 ? 2.186 5.694 1.702 1.00 95.75 87 ILE A CA 1
ATOM 674 C C . ILE A 1 87 ? 3.090 6.706 1.009 1.00 95.75 87 ILE A C 1
ATOM 676 O O . ILE A 1 87 ? 4.219 6.372 0.662 1.00 95.75 87 ILE A O 1
ATOM 680 N N . LYS A 1 88 ? 2.627 7.950 0.858 1.00 94.25 88 LYS A N 1
ATOM 681 C CA . LYS A 1 88 ? 3.400 9.015 0.198 1.00 94.25 88 LYS A CA 1
ATOM 682 C C . LYS A 1 88 ? 4.243 9.820 1.198 1.00 94.25 88 LYS A C 1
ATOM 684 O O . LYS A 1 88 ? 3.809 10.043 2.330 1.00 94.25 88 LYS A O 1
ATOM 689 N N . GLY A 1 89 ? 5.406 10.302 0.765 1.00 92.88 89 GLY A N 1
ATOM 690 C CA . GLY A 1 89 ? 6.342 11.098 1.560 1.00 92.88 89 GLY A CA 1
ATOM 691 C C . GLY A 1 89 ? 7.261 10.276 2.464 1.00 92.88 89 GLY A C 1
ATOM 692 O O . GLY A 1 89 ? 7.728 10.792 3.481 1.00 92.88 89 GLY A O 1
ATOM 693 N N . ILE A 1 90 ? 7.471 8.991 2.158 1.00 92.94 90 ILE A N 1
ATOM 694 C CA . ILE A 1 90 ? 8.306 8.094 2.968 1.00 92.94 90 ILE A CA 1
ATOM 695 C C . ILE A 1 90 ? 9.219 7.231 2.104 1.00 92.94 90 ILE A C 1
ATOM 697 O O . ILE A 1 90 ? 8.889 6.917 0.965 1.00 92.94 90 ILE A O 1
ATOM 701 N N . ASN A 1 91 ? 10.336 6.796 2.683 1.00 91.00 91 ASN A N 1
ATOM 702 C CA . ASN A 1 91 ? 11.237 5.826 2.064 1.00 91.00 91 ASN A CA 1
ATOM 703 C C . ASN A 1 91 ? 10.952 4.381 2.525 1.00 91.00 91 ASN A C 1
ATOM 705 O O . ASN A 1 91 ? 10.077 4.114 3.355 1.00 91.00 91 ASN A O 1
ATOM 709 N N . SER A 1 92 ? 11.768 3.441 2.040 1.00 90.00 92 SER A N 1
ATOM 710 C CA . SER A 1 92 ? 11.666 2.005 2.331 1.00 90.00 92 SER A CA 1
ATOM 711 C C . SER A 1 92 ? 11.794 1.626 3.814 1.00 90.00 92 SER A C 1
ATOM 713 O O . SER A 1 92 ? 11.326 0.564 4.231 1.00 90.00 92 SER A O 1
ATOM 715 N N . ASN A 1 93 ? 12.424 2.479 4.625 1.00 89.50 93 ASN A N 1
ATOM 716 C CA . ASN A 1 93 ? 12.594 2.282 6.066 1.00 89.50 93 ASN A CA 1
ATOM 717 C C . ASN A 1 93 ? 11.434 2.881 6.875 1.00 89.50 93 ASN A C 1
ATOM 719 O O . ASN A 1 93 ? 11.485 2.906 8.103 1.00 89.50 93 ASN A O 1
ATOM 723 N N . MET A 1 94 ? 10.384 3.364 6.201 1.00 90.69 94 MET A N 1
ATOM 724 C CA . MET A 1 94 ? 9.266 4.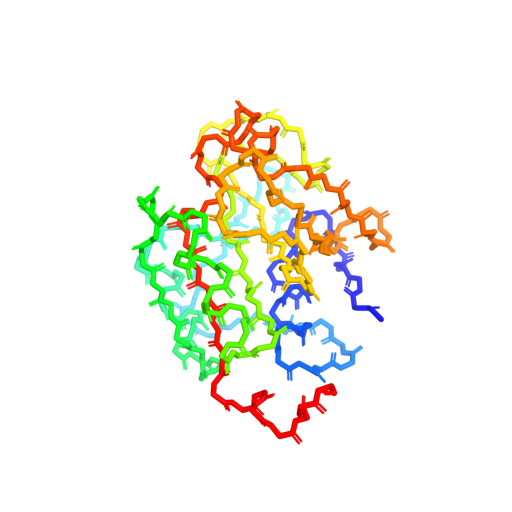079 6.812 1.00 90.69 94 MET A CA 1
ATOM 725 C C . MET A 1 94 ? 9.717 5.312 7.604 1.00 90.69 94 MET A C 1
ATOM 727 O O . MET A 1 94 ? 9.164 5.635 8.659 1.00 90.69 94 MET A O 1
ATOM 731 N N . THR A 1 95 ? 10.719 6.033 7.110 1.00 91.25 95 THR A N 1
ATOM 732 C CA . THR A 1 95 ? 11.042 7.373 7.607 1.00 91.25 95 THR A CA 1
ATOM 733 C C . THR A 1 95 ? 10.573 8.424 6.609 1.00 91.25 95 THR A C 1
ATOM 735 O O . THR A 1 95 ? 10.415 8.130 5.424 1.00 91.25 95 THR A O 1
ATOM 738 N N . ALA A 1 96 ? 10.279 9.628 7.109 1.00 90.62 96 ALA A N 1
ATOM 739 C CA . ALA A 1 96 ? 9.885 10.749 6.263 1.00 90.62 96 ALA A CA 1
ATOM 740 C C . ALA A 1 96 ? 10.970 11.009 5.205 1.00 90.62 96 ALA A C 1
ATOM 742 O O . ALA A 1 96 ? 12.161 10.931 5.511 1.00 90.62 96 ALA A O 1
ATOM 743 N N . SER A 1 97 ? 10.542 11.276 3.976 1.00 91.12 97 SER A N 1
ATOM 744 C CA . SER A 1 97 ? 11.406 11.456 2.808 1.00 91.12 97 SER A CA 1
ATOM 745 C C . SER A 1 97 ? 10.836 12.538 1.884 1.00 91.12 97 SER A C 1
ATOM 747 O O . SER A 1 97 ? 9.971 13.313 2.302 1.00 91.12 97 SER A O 1
ATOM 749 N N . ASN A 1 98 ? 11.314 12.615 0.638 1.00 89.94 98 ASN A N 1
ATOM 750 C CA . ASN A 1 98 ? 10.789 13.548 -0.352 1.00 89.94 98 ASN A CA 1
ATOM 751 C C . ASN A 1 98 ? 9.262 13.350 -0.514 1.00 89.94 98 ASN A C 1
ATOM 753 O O . ASN A 1 98 ? 8.806 12.206 -0.543 1.00 89.94 98 ASN A O 1
ATOM 757 N N . PRO A 1 99 ? 8.455 14.425 -0.618 1.00 88.50 99 PRO A N 1
ATOM 758 C CA . PRO A 1 99 ? 7.014 14.329 -0.848 1.00 88.50 99 PRO A CA 1
ATOM 759 C C . PRO A 1 99 ? 6.583 13.474 -2.042 1.00 88.50 99 PRO A C 1
ATOM 761 O O . PRO A 1 99 ? 5.438 13.020 -2.039 1.00 88.50 99 PRO A O 1
ATOM 764 N N . ASP A 1 100 ? 7.448 13.283 -3.037 1.00 87.00 100 ASP A N 1
ATOM 765 C CA . ASP A 1 100 ? 7.193 12.445 -4.210 1.00 87.00 100 ASP A CA 1
ATOM 766 C C . ASP A 1 100 ? 7.554 10.973 -3.995 1.00 87.00 100 ASP A C 1
ATOM 768 O O . ASP A 1 100 ? 6.985 10.111 -4.670 1.00 87.00 100 ASP A O 1
ATOM 772 N N . ASP A 1 101 ? 8.389 10.668 -2.997 1.00 89.31 101 ASP A N 1
ATOM 773 C CA . ASP A 1 101 ? 8.687 9.291 -2.618 1.00 89.31 101 ASP A CA 1
ATOM 774 C C . ASP A 1 101 ? 7.430 8.606 -2.094 1.00 89.31 101 ASP A C 1
ATOM 776 O O . ASP A 1 101 ? 6.541 9.215 -1.482 1.00 89.31 101 ASP A O 1
ATOM 780 N N . SER A 1 102 ? 7.366 7.295 -2.275 1.00 93.44 102 SER A N 1
ATOM 781 C CA . SER A 1 102 ? 6.344 6.501 -1.624 1.00 93.44 102 SER A CA 1
ATOM 782 C C . SER A 1 102 ? 6.824 5.088 -1.346 1.00 93.44 102 SER A C 1
ATOM 784 O O . SER A 1 102 ? 7.840 4.631 -1.876 1.00 93.44 102 SER A O 1
ATOM 786 N N . HIS A 1 103 ? 6.082 4.388 -0.497 1.00 95.25 103 HIS A N 1
ATOM 787 C CA . HIS A 1 103 ? 6.419 3.031 -0.113 1.00 95.25 103 HIS A CA 1
ATOM 788 C C . HIS A 1 103 ? 5.164 2.187 0.064 1.00 95.25 103 HIS A C 1
ATOM 790 O O . HIS A 1 103 ? 4.248 2.557 0.806 1.00 95.25 103 HIS A O 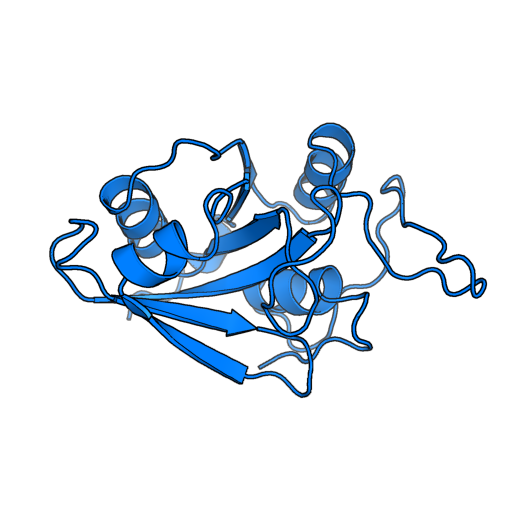1
ATOM 796 N N . LEU A 1 104 ? 5.137 1.031 -0.604 1.00 96.94 104 LEU A N 1
ATOM 797 C CA . LEU A 1 104 ? 4.030 0.090 -0.508 1.00 96.94 104 LEU A CA 1
ATOM 798 C C . LEU A 1 104 ? 4.239 -0.888 0.644 1.00 96.94 104 LEU A C 1
ATOM 800 O O . LEU A 1 104 ? 5.219 -1.636 0.681 1.00 96.94 104 LEU A O 1
ATOM 804 N N . VAL A 1 105 ? 3.252 -0.950 1.530 1.00 97.25 105 VAL A N 1
ATOM 805 C CA . VAL A 1 105 ? 3.174 -1.875 2.670 1.00 97.25 105 VAL A CA 1
ATOM 806 C C . VAL A 1 105 ? 1.857 -2.646 2.628 1.00 97.25 105 VAL A C 1
ATOM 808 O O . VAL A 1 105 ? 0.939 -2.268 1.906 1.00 97.25 105 VAL A O 1
ATOM 811 N N . VAL A 1 106 ? 1.723 -3.714 3.416 1.00 97.69 106 VAL A N 1
ATOM 812 C CA . VAL A 1 106 ? 0.458 -4.464 3.518 1.00 97.69 106 VAL A CA 1
ATOM 813 C C . VAL A 1 106 ? -0.085 -4.394 4.935 1.00 97.69 106 VAL A C 1
ATOM 815 O O . VAL A 1 106 ? 0.521 -4.913 5.864 1.00 97.69 106 VAL A O 1
ATOM 818 N N . MET A 1 107 ? -1.250 -3.788 5.117 1.00 97.12 107 MET A N 1
ATOM 819 C CA . MET A 1 107 ? -2.018 -3.895 6.348 1.00 97.12 107 MET A CA 1
ATOM 820 C C . MET A 1 107 ? -2.581 -5.313 6.471 1.00 97.12 107 MET A C 1
ATOM 822 O O . MET A 1 107 ? -3.323 -5.783 5.607 1.00 97.12 107 MET A O 1
ATOM 826 N N . ILE A 1 108 ? -2.187 -5.996 7.543 1.00 95.50 108 ILE A N 1
ATOM 827 C CA . ILE A 1 108 ? -2.494 -7.414 7.800 1.00 95.50 108 ILE A CA 1
ATOM 828 C C . ILE A 1 108 ? -3.272 -7.642 9.093 1.00 95.50 108 ILE A C 1
ATOM 830 O O . ILE A 1 108 ? -3.512 -8.782 9.476 1.00 95.50 108 ILE A O 1
ATOM 834 N N . GLY A 1 109 ? -3.607 -6.571 9.803 1.00 96.00 109 GLY A N 1
ATOM 835 C CA . GLY A 1 109 ? -4.331 -6.660 11.057 1.00 96.00 109 GLY A CA 1
ATOM 836 C C . GLY A 1 109 ? -4.726 -5.290 11.576 1.00 96.00 109 GLY A C 1
ATOM 837 O O . GLY A 1 109 ? -4.035 -4.295 11.343 1.00 96.00 109 GLY A O 1
ATOM 838 N N . ALA A 1 110 ? -5.835 -5.267 12.301 1.00 97.00 110 ALA A N 1
ATOM 839 C CA . ALA A 1 110 ? -6.276 -4.147 13.108 1.00 97.00 110 ALA A CA 1
ATOM 840 C C . ALA A 1 110 ? -6.934 -4.681 14.382 1.00 97.00 110 ALA A C 1
ATOM 842 O O . ALA A 1 110 ? -7.515 -5.766 14.380 1.00 97.00 110 ALA A O 1
ATOM 843 N N . ARG A 1 111 ? -6.842 -3.915 15.466 1.00 95.75 111 ARG A N 1
ATOM 844 C CA . ARG A 1 111 ? -7.570 -4.148 16.714 1.00 95.75 111 ARG A CA 1
ATOM 845 C C . ARG A 1 111 ? -8.017 -2.805 17.270 1.00 95.75 111 ARG A C 1
ATOM 847 O O . ARG A 1 111 ? -7.198 -1.893 17.356 1.00 95.75 111 ARG A O 1
ATOM 854 N N . GLY A 1 112 ? -9.276 -2.710 17.681 1.00 93.88 112 GLY A N 1
ATOM 855 C CA . GLY A 1 112 ? -9.837 -1.502 18.275 1.00 93.88 112 GLY A CA 1
ATOM 856 C C . GLY A 1 112 ? -11.290 -1.289 17.884 1.00 93.88 112 GLY A C 1
ATOM 857 O O . GLY A 1 112 ? -11.954 -2.207 17.412 1.00 93.88 112 GLY A O 1
ATOM 858 N N . ASP A 1 113 ? -11.747 -0.063 18.091 1.00 93.81 113 ASP A N 1
ATOM 859 C CA . ASP A 1 113 ? -13.118 0.419 17.901 1.00 93.81 113 ASP A CA 1
ATOM 860 C C . ASP A 1 113 ? -13.347 1.127 16.551 1.00 93.81 113 ASP A C 1
ATOM 862 O O . ASP A 1 113 ? -14.455 1.570 16.266 1.00 93.81 113 ASP A O 1
ATOM 866 N N . GLY A 1 114 ? -12.318 1.234 15.706 1.00 93.38 114 GLY A N 1
ATOM 867 C CA . GLY A 1 114 ? -12.375 1.983 14.448 1.00 93.38 114 GLY A CA 1
ATOM 868 C C . GLY A 1 114 ? -12.115 3.485 14.607 1.00 93.38 114 GLY A C 1
ATOM 869 O O . GLY A 1 114 ? -12.033 4.190 13.599 1.00 93.38 114 GLY A O 1
ATOM 870 N N . GLU A 1 115 ? -11.907 3.975 15.833 1.00 97.00 115 GLU A N 1
ATOM 871 C CA . GLU A 1 115 ? -11.513 5.356 16.091 1.00 97.00 115 GLU A CA 1
ATOM 872 C C . GLU A 1 115 ? -9.989 5.523 15.994 1.00 97.00 115 GLU A C 1
ATOM 874 O O . GLU A 1 115 ? -9.236 4.632 16.409 1.00 97.00 115 GLU A O 1
ATOM 879 N N . PRO A 1 116 ? -9.474 6.674 15.506 1.00 94.75 116 PRO A N 1
ATOM 880 C CA . PRO A 1 116 ? -8.038 6.874 15.308 1.00 94.75 116 PRO A CA 1
ATOM 881 C C . PRO A 1 116 ? -7.177 6.583 16.543 1.00 94.75 116 PRO A C 1
ATOM 883 O O . PRO A 1 116 ? -6.076 6.047 16.413 1.00 94.75 116 PRO A O 1
ATOM 886 N N . ARG A 1 117 ? -7.656 6.953 17.737 1.00 94.69 117 ARG A N 1
ATOM 887 C CA . ARG A 1 117 ? -6.930 6.762 19.004 1.00 94.69 117 ARG A CA 1
ATOM 888 C C . ARG A 1 117 ? -7.169 5.390 19.640 1.00 94.69 117 ARG A C 1
ATOM 890 O O . ARG A 1 117 ? -6.270 4.906 20.318 1.00 94.69 117 ARG A O 1
ATOM 897 N N . GLY A 1 118 ? -8.332 4.778 19.411 1.00 96.31 118 GLY A N 1
ATOM 898 C CA . GLY A 1 118 ? -8.690 3.457 19.941 1.00 96.31 118 GLY A CA 1
ATOM 899 C C . GLY A 1 118 ? -8.218 2.288 19.070 1.00 96.31 118 GLY A C 1
ATOM 900 O O . GLY A 1 118 ? -8.215 1.141 19.515 1.00 96.31 118 GLY A O 1
ATOM 901 N N . THR A 1 119 ? -7.756 2.565 17.847 1.00 97.94 119 THR A N 1
ATOM 902 C CA . THR A 1 119 ? -7.350 1.540 16.882 1.00 97.94 119 THR A CA 1
ATOM 903 C C . THR A 1 119 ? -5.838 1.419 16.750 1.00 97.94 119 THR A C 1
ATOM 905 O O . THR A 1 119 ? -5.125 2.385 16.483 1.00 97.94 119 THR A O 1
ATOM 908 N N . THR A 1 120 ? -5.347 0.188 16.851 1.00 98.12 120 THR A N 1
ATOM 909 C CA . THR A 1 120 ? -3.988 -0.219 16.481 1.00 98.12 120 THR A CA 1
ATOM 910 C C . THR A 1 120 ? -4.024 -1.010 15.184 1.00 98.12 120 THR A C 1
ATOM 912 O O . THR A 1 120 ? -4.884 -1.871 15.010 1.00 98.12 120 THR A O 1
ATOM 915 N N . ILE A 1 121 ? -3.081 -0.743 14.280 1.00 97.12 121 ILE A N 1
ATOM 916 C CA . ILE A 1 121 ? -2.946 -1.466 13.011 1.00 97.12 121 ILE A CA 1
ATOM 917 C C . ILE A 1 121 ? -1.570 -2.119 12.907 1.00 97.12 121 ILE A C 1
ATOM 919 O O . ILE A 1 121 ? -0.577 -1.602 13.424 1.00 97.12 121 ILE A O 1
ATOM 923 N N . THR A 1 122 ? -1.516 -3.257 12.220 1.00 97.25 122 THR A N 1
ATOM 924 C CA . THR A 1 122 ? -0.280 -3.975 11.908 1.00 97.25 122 THR A CA 1
ATOM 925 C C . THR A 1 122 ? -0.018 -3.908 10.412 1.00 97.25 122 THR A C 1
ATOM 927 O O . THR A 1 122 ? -0.795 -4.414 9.599 1.00 97.25 122 THR A O 1
ATOM 930 N N . LEU A 1 123 ? 1.115 -3.309 10.060 1.00 96.69 123 LEU A N 1
ATOM 931 C CA . LEU A 1 123 ? 1.621 -3.181 8.704 1.00 96.69 123 LEU A CA 1
ATOM 932 C C . LEU A 1 123 ? 2.779 -4.153 8.497 1.00 96.69 123 LEU A C 1
ATOM 934 O O . LEU A 1 123 ? 3.683 -4.252 9.321 1.00 96.69 123 LEU A O 1
ATOM 938 N N . TYR A 1 124 ? 2.778 -4.851 7.375 1.00 96.38 124 TYR A N 1
ATOM 939 C CA . TYR A 1 124 ? 3.936 -5.547 6.852 1.00 96.38 124 TYR A CA 1
ATOM 940 C C . TYR A 1 124 ? 4.726 -4.608 5.940 1.00 96.38 124 TYR A C 1
ATOM 942 O O . TYR A 1 124 ? 4.224 -4.195 4.894 1.00 96.38 124 TYR A O 1
ATOM 950 N N . ASN A 1 125 ? 5.961 -4.301 6.328 1.00 95.00 125 ASN A N 1
ATOM 951 C CA . ASN A 1 125 ? 6.931 -3.617 5.485 1.00 95.00 125 ASN A CA 1
ATOM 952 C C . ASN A 1 125 ? 7.796 -4.674 4.773 1.00 95.00 125 ASN A C 1
ATOM 954 O O . ASN A 1 125 ? 8.517 -5.400 5.462 1.00 95.00 125 ASN A O 1
ATOM 958 N N . PRO A 1 126 ? 7.763 -4.777 3.431 1.00 92.62 126 PRO A N 1
ATOM 959 C CA . PRO A 1 126 ? 8.545 -5.777 2.704 1.00 92.62 126 PRO A CA 1
ATOM 960 C C . PRO A 1 126 ? 10.049 -5.470 2.619 1.00 92.62 126 PRO A C 1
ATOM 962 O O . PRO A 1 126 ? 10.833 -6.374 2.318 1.00 92.62 126 PRO A O 1
ATOM 965 N N . SER A 1 127 ? 10.458 -4.220 2.844 1.00 88.44 127 SER A N 1
ATOM 966 C CA . SER A 1 127 ? 11.853 -3.784 2.728 1.00 88.44 127 SER A CA 1
ATOM 967 C C . SER A 1 127 ? 12.680 -4.165 3.962 1.00 88.44 127 SER A C 1
ATOM 969 O O . SER A 1 127 ? 12.138 -4.542 5.001 1.00 88.44 127 SER A O 1
ATOM 971 N N . GLY A 1 128 ? 14.014 -4.123 3.841 1.00 76.44 128 GLY A N 1
ATOM 972 C CA . GLY A 1 128 ? 14.928 -4.345 4.973 1.00 76.44 128 GLY A CA 1
ATOM 973 C C . GLY A 1 128 ? 14.854 -5.745 5.602 1.00 76.44 128 GLY A C 1
ATOM 974 O O . GLY A 1 128 ? 15.059 -5.890 6.800 1.00 76.44 128 GLY A O 1
ATOM 975 N N . GLY A 1 129 ? 14.520 -6.779 4.821 1.00 73.62 129 GLY A N 1
ATOM 976 C CA . GLY A 1 129 ? 14.381 -8.157 5.315 1.00 73.62 129 GLY A CA 1
ATOM 977 C C . GLY A 1 129 ? 12.954 -8.565 5.702 1.00 73.62 129 GLY A C 1
ATOM 978 O O . GLY A 1 129 ? 12.729 -9.733 6.030 1.00 73.62 129 GLY A O 1
ATOM 979 N N . GLY A 1 130 ? 11.979 -7.661 5.574 1.00 81.19 130 GLY A N 1
ATOM 980 C CA . GLY A 1 130 ? 10.570 -7.941 5.828 1.00 81.19 130 GLY A CA 1
ATOM 981 C C . GLY A 1 130 ? 10.234 -7.905 7.319 1.00 81.19 130 GLY A C 1
ATOM 982 O O . GLY A 1 130 ? 10.598 -8.815 8.059 1.00 81.19 130 GLY A O 1
ATOM 983 N N . GLY A 1 131 ? 9.490 -6.889 7.753 1.00 88.81 131 GLY A N 1
ATOM 984 C CA . GLY A 1 131 ? 9.155 -6.666 9.160 1.00 88.81 131 GLY A CA 1
ATOM 985 C C . GLY A 1 131 ? 7.683 -6.331 9.377 1.00 88.81 131 GLY A C 1
ATOM 986 O O . GLY A 1 131 ? 6.986 -5.897 8.460 1.00 88.81 131 GLY A O 1
ATOM 987 N N . LYS A 1 132 ? 7.202 -6.534 10.606 1.00 93.88 132 LYS A N 1
ATOM 988 C CA . LYS A 1 132 ? 5.885 -6.054 11.038 1.00 93.88 132 LYS A CA 1
ATOM 989 C C . LYS A 1 132 ? 6.063 -4.790 11.870 1.00 93.88 132 LYS A C 1
ATOM 991 O O . LYS A 1 132 ? 6.866 -4.774 12.796 1.00 93.88 132 LYS A O 1
ATOM 996 N N . VAL A 1 133 ? 5.285 -3.765 11.558 1.00 93.19 133 VAL A N 1
ATOM 997 C CA . VAL A 1 133 ? 5.174 -2.530 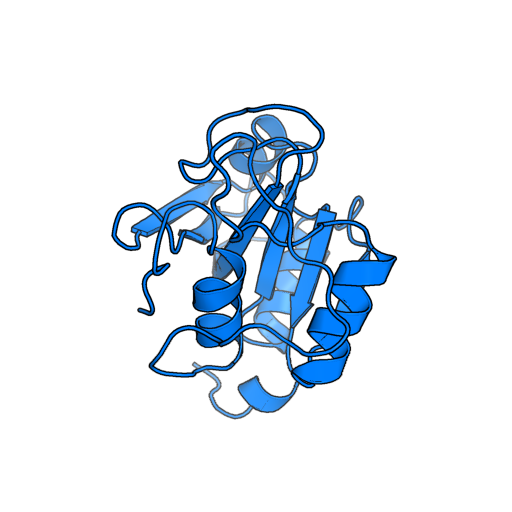12.332 1.00 93.19 133 VAL A CA 1
ATOM 998 C C . VAL A 1 133 ? 3.760 -2.479 12.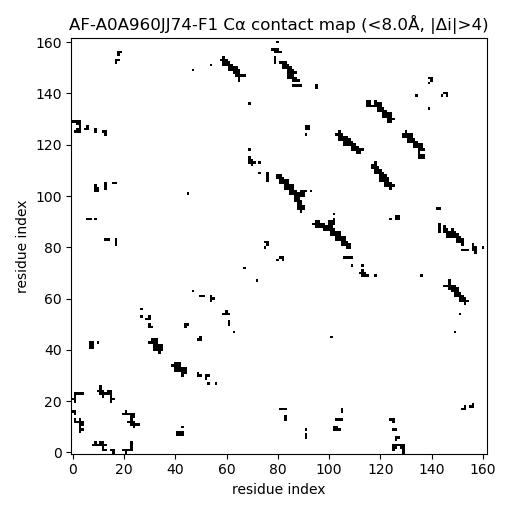888 1.00 93.19 133 VAL A C 1
ATOM 1000 O O . VAL A 1 133 ? 2.799 -2.409 12.126 1.00 93.19 133 VAL A O 1
ATOM 1003 N N . THR A 1 134 ? 3.631 -2.530 14.210 1.00 95.56 134 THR A N 1
ATOM 1004 C CA . THR A 1 134 ? 2.343 -2.407 14.900 1.00 95.56 134 THR A CA 1
ATOM 1005 C C . THR A 1 134 ? 2.340 -1.114 15.694 1.00 95.56 134 THR A C 1
ATOM 1007 O O . THR A 1 134 ? 3.236 -0.889 16.504 1.00 95.56 134 THR A O 1
ATOM 1010 N N . SER A 1 135 ? 1.358 -0.253 15.452 1.00 96.12 135 SER A N 1
ATOM 1011 C CA . SER A 1 135 ? 1.230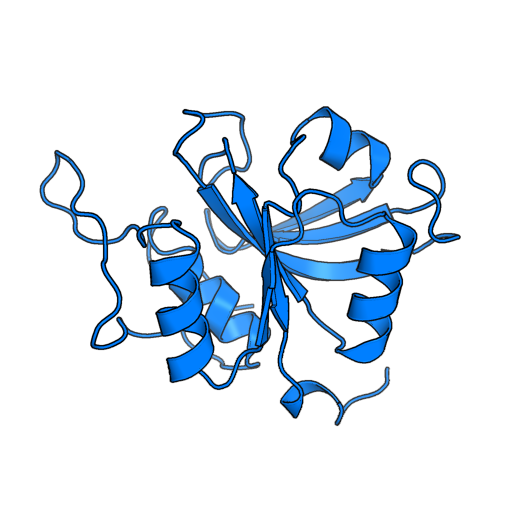 1.019 16.164 1.00 96.12 135 SER A CA 1
ATOM 1012 C C . SER A 1 135 ? -0.204 1.541 16.099 1.00 96.12 135 SER A C 1
ATOM 1014 O O . SER A 1 135 ? -1.016 1.051 15.307 1.00 96.12 135 SER A O 1
ATOM 1016 N N . SER A 1 136 ? -0.529 2.528 16.935 1.00 96.31 136 SER A N 1
ATOM 1017 C CA . SER A 1 136 ? -1.836 3.179 16.874 1.00 96.31 136 SER A CA 1
ATOM 1018 C C . SER A 1 136 ? -2.018 3.882 15.528 1.00 96.31 136 SER A C 1
ATOM 1020 O O . SER A 1 136 ? -1.078 4.456 14.968 1.00 96.31 136 SER A O 1
ATOM 1022 N N . TYR A 1 137 ? -3.243 3.857 15.001 1.00 96.25 137 TYR A N 1
ATOM 1023 C CA . TYR A 1 137 ? -3.576 4.559 13.766 1.00 96.25 137 TYR A CA 1
ATOM 1024 C C . TYR A 1 137 ? -3.290 6.057 13.908 1.00 96.25 137 TYR A C 1
ATOM 1026 O O . TYR A 1 137 ? -2.707 6.659 13.010 1.00 96.25 137 TYR A O 1
ATOM 1034 N N . HIS A 1 138 ? -3.627 6.649 15.059 1.00 96.31 138 HIS A N 1
ATOM 1035 C CA . HIS A 1 138 ? -3.336 8.049 15.358 1.00 96.31 138 HIS A CA 1
ATOM 1036 C C . HIS A 1 138 ? -1.844 8.384 15.228 1.00 96.31 138 HIS A C 1
ATOM 1038 O O . HIS A 1 138 ? -1.508 9.371 14.575 1.00 96.31 138 HIS A O 1
ATOM 1044 N N . TYR A 1 139 ? -0.953 7.557 15.788 1.00 95.19 139 TYR A N 1
ATOM 1045 C CA . TYR A 1 139 ? 0.494 7.763 15.674 1.00 95.19 139 TYR A CA 1
ATOM 1046 C C . TYR A 1 139 ? 0.981 7.621 14.228 1.00 95.19 139 TYR A C 1
ATOM 1048 O O . TYR A 1 139 ? 1.746 8.447 13.735 1.00 95.19 139 TYR A O 1
ATOM 1056 N N . LEU A 1 140 ? 0.520 6.592 13.512 1.00 93.75 140 LEU A N 1
ATOM 1057 C CA . LEU A 1 140 ? 0.920 6.393 12.119 1.00 93.75 140 LEU A CA 1
ATOM 1058 C C . LEU A 1 140 ? 0.428 7.527 11.219 1.00 93.75 140 LEU A C 1
ATOM 1060 O O . LEU A 1 140 ? 1.179 7.982 10.365 1.00 93.75 140 LEU A O 1
ATOM 1064 N N . LYS A 1 141 ? -0.796 8.023 11.418 1.00 92.94 141 LYS A N 1
ATOM 1065 C CA . LYS A 1 141 ? -1.356 9.126 10.628 1.00 92.94 141 LYS A CA 1
ATOM 1066 C C . LYS A 1 141 ? -0.704 10.470 10.963 1.00 92.94 141 LYS A C 1
ATOM 1068 O O . LYS A 1 141 ? -0.556 11.287 10.060 1.00 92.94 141 LYS A O 1
ATOM 1073 N N . SER A 1 142 ? -0.280 10.700 12.213 1.00 93.38 142 SER A N 1
ATOM 1074 C CA . SER A 1 142 ? 0.465 11.916 12.576 1.00 93.38 142 SER A CA 1
ATOM 1075 C C . SER A 1 142 ? 1.869 11.931 11.969 1.00 93.38 142 SER A C 1
ATOM 1077 O O . SER A 1 142 ? 2.329 12.976 11.518 1.00 93.38 142 SER A O 1
ATOM 1079 N N . LYS A 1 143 ? 2.528 10.768 11.896 1.00 92.25 143 LYS A N 1
ATOM 1080 C CA . LYS A 1 143 ? 3.848 10.622 11.270 1.00 92.25 143 LYS A CA 1
ATOM 1081 C C . LYS A 1 143 ? 3.781 10.580 9.741 1.00 92.25 143 LYS A C 1
ATOM 1083 O O . LYS A 1 143 ? 4.678 11.087 9.074 1.00 92.25 143 LYS A O 1
ATOM 1088 N N . TYR A 1 144 ? 2.721 9.989 9.193 1.00 92.19 144 TYR A N 1
ATOM 1089 C CA . TYR A 1 144 ? 2.504 9.799 7.760 1.00 92.19 144 TYR A CA 1
ATOM 1090 C C . TYR A 1 144 ? 1.116 10.332 7.363 1.00 92.19 144 TYR A C 1
ATOM 1092 O O . TYR A 1 144 ? 0.164 9.559 7.212 1.00 92.19 144 TYR A O 1
ATOM 1100 N N . PRO A 1 145 ? 0.961 11.651 7.147 1.00 91.00 145 PRO A N 1
ATOM 1101 C CA . PRO A 1 145 ? -0.340 12.240 6.815 1.00 91.00 145 PRO A CA 1
ATOM 1102 C C . PRO A 1 145 ? -0.998 11.603 5.581 1.00 91.00 145 PRO A C 1
ATOM 1104 O O . PRO A 1 145 ? -2.219 11.433 5.529 1.00 91.00 145 PRO A O 1
ATOM 1107 N N . LYS A 1 146 ? -0.183 11.150 4.618 1.00 93.31 146 LYS A N 1
ATOM 1108 C CA . LYS A 1 146 ? -0.603 10.438 3.400 1.00 93.31 146 LYS A CA 1
ATOM 1109 C C . LYS A 1 146 ? -0.485 8.906 3.518 1.00 93.31 146 LYS A C 1
ATOM 1111 O O . LYS A 1 146 ? -0.152 8.243 2.540 1.00 93.31 146 LYS A O 1
ATOM 1116 N N . LEU A 1 147 ? -0.779 8.345 4.701 1.00 94.25 147 LEU A N 1
ATOM 1117 C CA . LEU A 1 147 ? -0.790 6.895 4.989 1.00 94.25 147 LEU A CA 1
ATOM 1118 C C . LEU A 1 147 ? -1.613 6.064 3.987 1.00 94.25 147 LEU A C 1
ATOM 1120 O O . LEU A 1 147 ? -1.297 4.913 3.720 1.00 94.25 147 LEU A O 1
ATOM 1124 N N . THR A 1 148 ? -2.686 6.643 3.462 1.00 94.62 148 THR A N 1
ATOM 1125 C CA . THR A 1 148 ? -3.665 5.969 2.603 1.00 94.62 148 THR A CA 1
ATOM 1126 C C . THR A 1 148 ? -3.707 6.599 1.214 1.00 94.62 148 THR A C 1
ATOM 1128 O O . THR A 1 148 ? -4.774 6.688 0.627 1.00 94.62 148 THR A O 1
ATOM 1131 N N . TYR A 1 149 ? -2.575 7.084 0.683 1.00 95.94 149 TYR A N 1
ATOM 1132 C CA . TYR A 1 149 ? -2.557 7.777 -0.613 1.00 95.94 149 TYR A CA 1
ATOM 1133 C C . TYR A 1 149 ? -3.265 6.961 -1.707 1.00 95.94 149 TYR A C 1
ATOM 1135 O O . TYR A 1 149 ? -4.154 7.471 -2.389 1.00 95.94 149 TYR A O 1
ATOM 1143 N N . GLN A 1 150 ? -2.949 5.668 -1.782 1.00 97.50 150 GLN A N 1
ATOM 1144 C CA . GLN A 1 150 ? -3.734 4.670 -2.509 1.00 97.50 150 GLN A CA 1
ATOM 1145 C C . GLN A 1 150 ? -3.928 3.437 -1.627 1.00 97.50 150 GLN A C 1
ATOM 1147 O O . GLN A 1 150 ? -3.037 3.067 -0.856 1.00 97.50 150 GLN A O 1
ATOM 1152 N N . VAL A 1 151 ? -5.079 2.783 -1.763 1.00 97.94 151 VAL A N 1
ATOM 1153 C CA . VAL A 1 151 ? -5.380 1.506 -1.108 1.00 97.94 151 VAL A CA 1
ATOM 1154 C C . VAL A 1 151 ? -5.729 0.484 -2.176 1.00 97.94 151 VAL A C 1
ATOM 1156 O O . VAL A 1 151 ? -6.538 0.767 -3.056 1.00 97.94 151 VAL A O 1
ATOM 1159 N N . PHE A 1 152 ? -5.141 -0.705 -2.080 1.00 98.12 152 PHE A N 1
ATOM 1160 C CA . PHE A 1 152 ? -5.392 -1.810 -2.995 1.00 98.12 152 PHE A CA 1
ATOM 1161 C C . PHE A 1 152 ? -5.905 -3.026 -2.238 1.00 98.12 152 PHE A C 1
ATOM 1163 O O . PHE A 1 152 ? -5.434 -3.340 -1.141 1.00 98.12 152 PHE A O 1
ATOM 1170 N N . TYR A 1 153 ? -6.831 -3.746 -2.855 1.00 96.75 153 TYR A N 1
ATOM 1171 C CA . TYR A 1 153 ? -7.349 -5.010 -2.347 1.00 96.75 153 TYR A CA 1
ATOM 1172 C C . TYR A 1 153 ? -7.683 -5.962 -3.494 1.00 96.75 153 TYR A C 1
ATOM 1174 O O . TYR A 1 153 ? -7.696 -5.584 -4.663 1.00 96.75 153 TYR A O 1
ATOM 1182 N N . THR A 1 154 ? -7.949 -7.222 -3.158 1.00 93.62 154 THR A N 1
ATOM 1183 C CA . THR A 1 154 ? -8.412 -8.227 -4.118 1.00 93.62 154 THR A CA 1
ATOM 1184 C C . THR A 1 154 ? -9.605 -8.984 -3.552 1.00 93.62 154 THR A C 1
ATOM 1186 O O . THR A 1 154 ? -9.655 -9.296 -2.361 1.00 93.62 154 THR A O 1
ATOM 1189 N N . LEU A 1 155 ? -10.563 -9.317 -4.418 1.00 85.56 155 LEU A N 1
ATOM 1190 C CA . LEU A 1 155 ? -11.719 -10.141 -4.060 1.00 85.56 155 LEU A CA 1
ATOM 1191 C C . LEU A 1 155 ? -11.337 -11.612 -3.830 1.00 85.56 155 LEU A C 1
ATOM 1193 O O . LEU A 1 155 ? -12.065 -12.338 -3.154 1.00 85.56 155 LEU A O 1
ATOM 1197 N N . LYS A 1 156 ? -10.179 -12.046 -4.348 1.00 76.94 156 LYS A N 1
ATOM 1198 C CA . LYS A 1 156 ? -9.705 -13.438 -4.281 1.00 76.94 156 LYS A CA 1
ATOM 1199 C C . LYS A 1 156 ? -9.332 -13.884 -2.857 1.00 76.94 156 LYS A C 1
ATOM 1201 O O . LYS A 1 156 ? -9.312 -15.077 -2.590 1.00 76.94 156 LYS A O 1
ATOM 1206 N N . ASN A 1 157 ? -9.101 -12.954 -1.926 1.00 62.41 157 ASN A N 1
ATOM 1207 C CA . ASN A 1 157 ? -8.739 -13.264 -0.535 1.00 62.41 157 ASN A CA 1
ATOM 1208 C C . ASN A 1 157 ? -9.935 -13.605 0.377 1.00 62.41 157 ASN A C 1
ATOM 1210 O O . ASN A 1 157 ? -9.727 -13.900 1.552 1.00 62.41 157 ASN A O 1
ATOM 1214 N N . ARG A 1 158 ? -11.176 -13.586 -0.131 1.00 60.16 158 ARG A N 1
ATOM 1215 C CA . ARG A 1 158 ? -12.391 -13.865 0.663 1.00 60.16 158 ARG A CA 1
ATOM 1216 C C . ARG A 1 158 ? -12.502 -15.301 1.193 1.00 60.16 158 ARG A C 1
ATOM 1218 O O . ARG A 1 158 ? -13.376 -15.564 2.009 1.00 60.16 158 ARG A O 1
ATOM 1225 N N . SER A 1 159 ? -11.657 -16.229 0.745 1.00 46.31 159 SER A N 1
ATOM 1226 C CA . SER A 1 159 ? -11.821 -17.660 1.022 1.00 46.31 159 SER A CA 1
ATOM 1227 C C . SER A 1 159 ? -11.260 -18.158 2.359 1.00 46.31 159 SER A C 1
ATOM 1229 O O . SER A 1 159 ? -11.412 -19.339 2.629 1.00 46.31 159 SER A O 1
ATOM 1231 N N . ASN A 1 160 ? -10.661 -17.310 3.203 1.00 40.56 160 ASN A N 1
ATOM 1232 C CA . ASN A 1 160 ? -10.263 -17.703 4.563 1.00 40.56 160 ASN A CA 1
ATOM 1233 C C . ASN A 1 160 ? -10.750 -16.667 5.587 1.00 40.56 160 ASN A C 1
ATOM 1235 O O . ASN A 1 160 ? -10.005 -15.729 5.893 1.00 40.56 160 ASN A O 1
ATOM 1239 N N . PRO A 1 161 ? -11.979 -16.806 6.119 1.00 37.66 161 PRO A N 1
ATOM 1240 C CA . PRO A 1 161 ? -12.294 -16.192 7.399 1.00 37.66 161 PRO A CA 1
ATOM 1241 C C . PRO A 1 161 ? -11.358 -16.797 8.458 1.00 37.66 161 PRO A C 1
ATOM 1243 O O . PRO A 1 161 ? -11.100 -18.002 8.446 1.00 37.66 161 PRO A O 1
ATOM 1246 N N . ILE A 1 162 ? -10.787 -15.935 9.300 1.00 43.12 162 ILE A N 1
ATOM 1247 C CA . ILE A 1 162 ? -10.090 -16.341 10.530 1.00 43.12 162 ILE A CA 1
ATOM 1248 C C . ILE A 1 162 ? -11.124 -16.934 11.484 1.00 43.12 162 ILE A C 1
ATOM 1250 O O . ILE A 1 162 ? -12.217 -16.328 11.574 1.00 43.12 162 ILE A O 1
#

Radius of gyration: 14.61 Å; Cα contacts (8 Å, |Δi|>4): 352; chains: 1; bounding box: 36×32×40 Å

Secondary structure (DSSP, 8-state):
-PPPSSTT-HHHHHHHHHTT-SSPPPPPTT--EEEPTTS-EEEEP--HHHHHHHHHHTT-EEEE-TT--HHHHHHHHHHHS-EEEEEESB-TTS-B--TT-EEEEEEEEEESSSSTTT-EEEEEE-STT-EEEEEEHHHHHHH-TTTTSEEEE-GGGGG---

Nearest PDB structures (foldseek):
  6x50-assembly1_A  TM=3.664E-01  e=5.763E+00  Escherichia coli
  6bx8-assembly1_A  TM=2.760E-01  e=2.038E+00  Homo sapiens
  4dg4-assembly4_G  TM=2.693E-01  e=2.038E+00  Homo sapiens
  4doq-assembly1_A  TM=2.567E-01  e=3.211E+00  Sus scrofa

Sequence (162 aa):
LVRAPDPYRCWAASGAMLLGRGAPLSRTPGVNFETQPSGVVGGIDNSHANMQKFADYYDMTMIKAEYFSCLQLVTELYRYGRLMLNIKGINSNMTASNPDDSHLVVMIGARGDGEPRGTTITLYNPSGGGGKVTSSYHYLKSKYPKLTYQVFYTLKNRSNPI

Solvent-accessible surface area (backbone atoms only — not comparable to full-atom values): 8549 Å² total; per-residue (Å²): 137,34,44,23,92,43,67,48,26,18,56,22,5,23,50,15,50,64,72,70,43,88,54,55,50,74,90,56,89,94,40,58,61,35,64,42,98,87,67,55,69,46,33,64,47,80,49,69,74,39,44,44,50,52,21,57,76,68,68,31,50,70,43,87,25,63,79,62,48,53,41,56,53,49,51,50,28,73,68,26,59,36,31,30,27,34,22,44,23,19,40,58,85,74,41,83,48,56,75,85,35,55,34,36,24,26,38,64,49,72,52,66,79,39,41,44,84,59,16,34,35,31,31,36,40,14,25,93,79,44,47,79,50,73,46,40,42,42,61,52,40,73,74,28,75,32,49,34,42,32,36,33,39,40,80,83,47,60,83,65,82,130

Mean predicted aligned error: 4.34 Å